Protein AF-A0A5N6KFU2-F1 (afdb_monomer_lite)

Sequence (158 aa):
MFISTTPNASPWHIKAGKGASSTLTLPWDTDGHGTSIKIAKTSNWKTTPSILQFEYAWTTGQYAALYWDLSDLDGSGSGLVGTPFMKDNVKVSPTGTGSGSGTCVKLKCPAGALCKDAYNTPDQEATRSCPLSTGTIWLDLCEPAGGFNSKREIGFEA

Secondary structure (DSSP, 8-state):
-EEESSTTSPPEEPPSSSSGGG--------TT-EEEEEEESSTTTTTS---EEEEEEEE-STT-EEEEEEE-TTSSBTTB-S-TTTTSEEEEEE-STTTTSTT-S-EEE-TTS--TTSB-STT----EEE-GGG-PEEEEEEE-HHHHH---------

pLDDT: mean 85.71, std 13.24, range [30.09, 97.06]

Foldseek 3Di:
DFKDQDLPDGTDDADPDDDDSNDDDDDDDDAPDKTKIWDAPDPVCNPWPLTWIWIWHAHDDPQGWIKIFIAQCQNRGHSAGDHNQQQAKKKKAQAFPQAPPDQNYIQIDDHNDRRPLHHRDPPDPNMGITHPRSPDIDIDGRDPPVRRPDPDDPDDDD

Radius of gyration: 15.38 Å; chains: 1; bounding box: 39×31×47 Å

Organism: Monilinia laxa (NCBI:txid61186)

Structure (mmCIF, N/CA/C/O backbone):
data_AF-A0A5N6KFU2-F1
#
_entry.id   AF-A0A5N6KFU2-F1
#
loop_
_atom_site.group_PDB
_atom_site.id
_atom_site.type_symbol
_atom_site.label_atom_id
_atom_site.label_alt_id
_atom_site.label_comp_id
_atom_site.label_asym_id
_atom_site.label_entity_id
_atom_site.label_seq_id
_atom_site.pdbx_PDB_ins_code
_atom_site.Cartn_x
_atom_site.Cartn_y
_atom_site.Cartn_z
_atom_site.occupancy
_atom_site.B_iso_or_equiv
_atom_site.auth_seq_id
_atom_site.auth_comp_id
_atom_site.auth_asym_id
_atom_site.auth_atom_id
_atom_site.pdbx_PDB_model_num
ATOM 1 N N . MET A 1 1 ? -11.481 8.890 8.082 1.00 79.38 1 MET A N 1
ATOM 2 C CA . MET A 1 1 ? -10.196 8.153 8.097 1.00 79.38 1 MET A CA 1
ATOM 3 C C . MET A 1 1 ? -9.055 9.137 7.953 1.00 79.38 1 MET A C 1
ATOM 5 O O . MET A 1 1 ? -9.214 10.092 7.206 1.00 79.38 1 MET A O 1
ATOM 9 N N . PHE A 1 2 ? -7.954 8.919 8.664 1.00 76.75 2 PHE A N 1
ATOM 10 C CA . PHE A 1 2 ? -6.794 9.805 8.706 1.00 76.75 2 PHE A CA 1
ATOM 11 C C . PHE A 1 2 ? -5.611 9.138 8.010 1.00 76.75 2 PHE A C 1
ATOM 13 O O . PHE A 1 2 ? -5.317 7.981 8.305 1.00 76.75 2 PHE A O 1
ATOM 20 N N . ILE A 1 3 ? -4.966 9.853 7.091 1.00 73.56 3 ILE A N 1
ATOM 21 C CA . ILE A 1 3 ? -3.8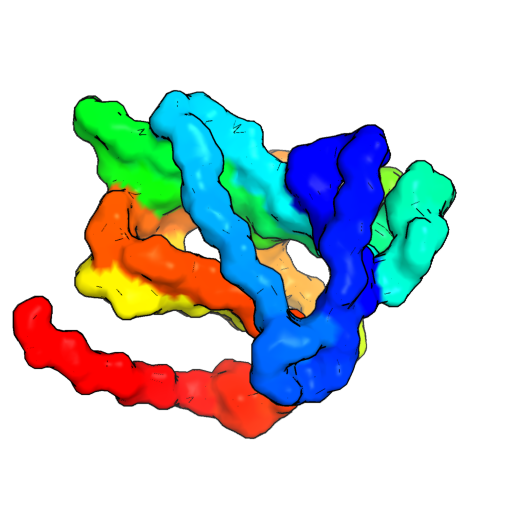14 9.362 6.325 1.00 73.56 3 ILE A CA 1
ATOM 22 C C . ILE A 1 3 ? -2.651 10.337 6.480 1.00 73.56 3 ILE A C 1
ATOM 24 O O . ILE A 1 3 ? -2.873 11.544 6.432 1.00 73.56 3 ILE A O 1
ATOM 28 N N . SER A 1 4 ? -1.427 9.842 6.652 1.00 75.50 4 SER A N 1
ATOM 29 C CA . SER A 1 4 ? -0.220 10.674 6.643 1.00 75.50 4 SER A CA 1
ATOM 30 C C . SER A 1 4 ? 0.983 9.927 6.074 1.00 75.50 4 SER A C 1
ATOM 32 O O . SER A 1 4 ? 1.110 8.723 6.272 1.00 75.50 4 SER A O 1
ATOM 34 N N . THR A 1 5 ? 1.893 10.652 5.428 1.00 74.56 5 THR A N 1
ATOM 35 C CA . THR A 1 5 ? 3.219 10.154 5.025 1.00 74.56 5 THR A CA 1
ATOM 36 C C . THR A 1 5 ? 4.325 10.564 5.999 1.00 74.56 5 THR A C 1
ATOM 38 O O . THR A 1 5 ? 5.447 10.082 5.899 1.00 74.56 5 THR A O 1
ATOM 41 N N . THR A 1 6 ? 4.036 11.450 6.965 1.00 70.62 6 THR A N 1
ATOM 42 C CA . THR A 1 6 ? 5.012 11.893 7.975 1.00 70.62 6 THR A CA 1
ATOM 43 C C . THR A 1 6 ? 4.386 12.022 9.374 1.00 70.62 6 THR A C 1
ATOM 45 O O . THR A 1 6 ? 3.212 12.379 9.504 1.00 70.62 6 THR A O 1
ATOM 48 N N . PRO A 1 7 ? 5.141 11.795 10.464 1.00 60.22 7 PRO A N 1
ATOM 49 C CA . PRO A 1 7 ? 4.603 11.879 11.832 1.00 60.22 7 PRO A CA 1
ATOM 50 C C . PRO A 1 7 ? 4.056 13.266 12.225 1.00 60.22 7 PRO A C 1
ATOM 52 O O . PRO A 1 7 ? 3.173 13.385 13.082 1.00 60.22 7 PRO A O 1
ATOM 55 N N . ASN A 1 8 ? 4.559 14.328 11.589 1.00 63.00 8 ASN A N 1
ATOM 56 C CA . ASN A 1 8 ? 4.285 15.712 11.978 1.00 63.00 8 ASN A CA 1
ATOM 57 C C . ASN A 1 8 ? 3.361 16.473 11.019 1.00 63.00 8 ASN A C 1
ATOM 59 O O . ASN A 1 8 ? 2.912 17.559 11.381 1.00 63.00 8 ASN A O 1
ATOM 63 N N . ALA A 1 9 ? 3.010 15.910 9.860 1.00 70.62 9 ALA A N 1
ATOM 64 C CA . ALA A 1 9 ? 2.021 16.521 8.977 1.00 70.62 9 ALA A CA 1
ATOM 65 C C . ALA A 1 9 ? 0.600 16.448 9.558 1.00 70.62 9 ALA A C 1
ATOM 67 O O . ALA A 1 9 ? 0.239 15.528 10.302 1.00 70.62 9 ALA A O 1
ATOM 68 N N . SER A 1 10 ? -0.221 17.429 9.180 1.00 79.44 10 SER A N 1
ATOM 69 C CA . SER A 1 10 ? -1.671 17.328 9.320 1.00 79.44 10 SER A CA 1
ATOM 70 C C . SER A 1 10 ? -2.164 16.195 8.418 1.00 79.44 10 SER A C 1
ATOM 72 O O . SER A 1 10 ? -1.894 16.236 7.217 1.00 79.44 10 SER A O 1
ATOM 74 N N . PRO A 1 11 ? -2.867 15.188 8.958 1.00 85.25 11 PRO A N 1
ATOM 75 C CA . PRO A 1 11 ? -3.318 14.067 8.153 1.00 85.25 11 PRO A CA 1
ATOM 76 C C . PRO A 1 11 ? -4.406 14.500 7.167 1.00 85.25 11 PRO A C 1
ATOM 78 O O . PRO A 1 11 ? -5.258 15.336 7.486 1.00 85.25 11 PRO A O 1
ATOM 81 N N . TRP A 1 12 ? -4.450 13.859 6.003 1.00 87.50 12 TRP A N 1
ATOM 82 C CA . TRP A 1 12 ? -5.617 13.932 5.130 1.00 87.50 12 TRP A CA 1
ATOM 83 C C . TRP A 1 12 ? -6.805 13.252 5.806 1.00 87.50 12 TRP A C 1
ATOM 85 O O . TRP A 1 12 ? -6.673 12.155 6.353 1.00 87.50 12 TRP A O 1
ATOM 95 N N . HIS A 1 13 ? -7.977 13.886 5.739 1.00 88.44 13 HIS A N 1
ATOM 96 C CA . HIS A 1 13 ? -9.223 13.299 6.213 1.00 88.44 13 HIS A CA 1
ATOM 97 C C . HIS A 1 13 ? -10.077 12.843 5.028 1.00 88.44 13 HIS A C 1
ATOM 99 O O . HIS A 1 13 ? -10.630 13.661 4.297 1.00 88.44 13 HIS A O 1
ATOM 105 N N . ILE A 1 14 ? -10.224 11.528 4.880 1.00 87.19 14 ILE A N 1
ATOM 106 C CA . ILE A 1 14 ? -11.088 10.913 3.870 1.00 87.19 14 ILE A CA 1
ATOM 107 C C . ILE A 1 14 ? -12.428 10.530 4.504 1.00 87.19 14 ILE A C 1
ATOM 109 O O . ILE A 1 14 ? -12.459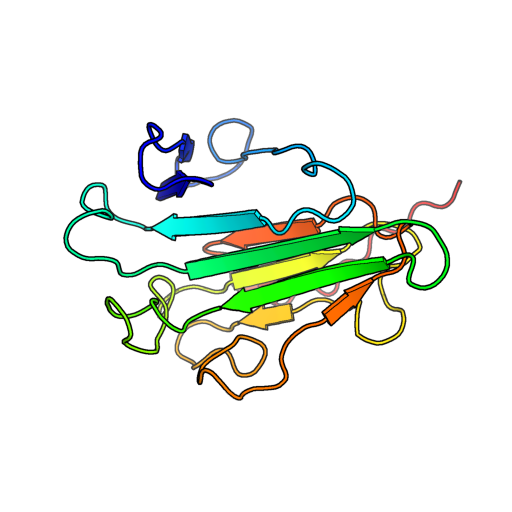 9.889 5.566 1.00 87.19 14 ILE A O 1
ATOM 113 N N . LYS A 1 15 ? -13.533 10.921 3.856 1.00 86.25 15 LYS A N 1
ATOM 114 C CA . LYS A 1 15 ? -14.895 10.559 4.271 1.00 86.25 15 LYS A CA 1
ATOM 115 C C . LYS A 1 15 ? -15.244 9.152 3.789 1.00 86.25 15 LYS A C 1
ATOM 117 O O . LYS A 1 15 ? -14.792 8.721 2.735 1.00 86.25 15 LYS A O 1
ATOM 122 N N . ALA A 1 16 ? -16.088 8.451 4.541 1.00 85.62 16 ALA A N 1
ATOM 123 C CA . ALA A 1 16 ? -16.672 7.200 4.069 1.00 85.62 16 ALA A CA 1
ATOM 124 C C . ALA A 1 16 ? -17.589 7.451 2.857 1.00 85.62 16 ALA A C 1
ATOM 126 O O . ALA A 1 16 ? -18.217 8.507 2.765 1.00 85.62 16 ALA A O 1
ATOM 127 N N . GLY A 1 17 ? -17.699 6.469 1.961 1.00 81.50 17 GLY A N 1
ATOM 128 C CA . GLY A 1 17 ? -18.602 6.517 0.810 1.00 81.50 17 GLY A CA 1
ATOM 129 C C . GLY A 1 17 ? -17.880 6.353 -0.523 1.00 81.50 17 GLY A C 1
ATOM 130 O O . GLY A 1 17 ? -16.870 5.662 -0.604 1.00 81.50 17 GLY A O 1
ATOM 131 N N . LYS A 1 18 ? -18.447 6.953 -1.574 1.00 75.69 18 LYS A N 1
ATOM 132 C CA . LYS A 1 18 ? -17.907 6.943 -2.940 1.00 75.69 18 LYS A CA 1
ATOM 133 C C . LYS A 1 18 ? -17.763 8.375 -3.461 1.00 75.69 18 LYS A C 1
ATOM 135 O O . LYS A 1 18 ? -18.535 9.251 -3.073 1.00 75.69 18 LYS A O 1
ATOM 140 N N . GLY A 1 19 ? -16.833 8.581 -4.394 1.00 76.44 19 GLY A N 1
ATOM 141 C CA . GLY A 1 19 ? -16.596 9.863 -5.064 1.00 76.44 19 GLY A CA 1
ATOM 142 C C . GLY A 1 19 ? -15.409 10.652 -4.505 1.00 76.44 19 GLY A C 1
ATOM 143 O O . GLY A 1 19 ? -14.639 10.164 -3.686 1.00 76.44 19 GLY A O 1
ATOM 144 N N . ALA A 1 20 ? -15.257 11.900 -4.952 1.00 77.81 20 ALA A N 1
ATOM 145 C CA . ALA A 1 20 ? -14.048 12.693 -4.709 1.00 77.81 20 ALA A CA 1
ATOM 146 C C . ALA A 1 20 ? -13.719 12.911 -3.218 1.00 77.81 20 ALA A C 1
ATOM 148 O O . ALA A 1 20 ? -12.555 12.935 -2.845 1.00 77.81 20 ALA A O 1
ATOM 149 N N . SER A 1 21 ? -14.720 13.018 -2.334 1.00 80.12 21 SER A N 1
ATOM 150 C CA . SER A 1 21 ? -14.480 13.187 -0.890 1.00 80.12 21 SER A CA 1
ATOM 151 C C . SER A 1 21 ? -14.051 11.907 -0.162 1.00 80.12 21 SER A C 1
ATOM 153 O O . SER A 1 21 ? -13.691 11.967 1.016 1.00 80.12 21 SER A O 1
ATOM 155 N N . SER A 1 22 ? -14.152 10.756 -0.830 1.00 85.00 22 SER A N 1
ATOM 156 C CA . SER A 1 22 ? -13.739 9.443 -0.326 1.00 85.00 22 SER A CA 1
ATOM 157 C C . SER A 1 22 ? -12.501 8.899 -1.048 1.00 85.00 22 SER A C 1
ATOM 159 O O . SER A 1 22 ? -12.144 7.742 -0.859 1.00 85.00 22 SER A O 1
ATOM 161 N N . THR A 1 23 ? -11.854 9.715 -1.884 1.00 87.81 23 THR A N 1
ATOM 162 C CA . THR A 1 23 ? -10.679 9.330 -2.665 1.00 87.81 23 THR A CA 1
ATOM 163 C C . THR A 1 23 ? -9.552 10.314 -2.397 1.00 87.81 23 THR A C 1
ATOM 165 O O . THR A 1 23 ? -9.739 11.525 -2.476 1.00 87.81 23 THR A O 1
ATOM 168 N N . LEU A 1 24 ? -8.372 9.785 -2.091 1.00 88.50 24 LEU A N 1
ATOM 169 C CA . LEU A 1 24 ? -7.132 10.545 -2.014 1.00 88.50 24 LEU A CA 1
ATOM 170 C C . LEU A 1 24 ? -6.193 10.015 -3.088 1.00 88.50 24 LEU A C 1
ATOM 172 O O . LEU A 1 24 ? -5.978 8.810 -3.184 1.00 88.50 24 LEU A O 1
ATOM 176 N N . THR A 1 25 ? -5.637 10.919 -3.884 1.00 89.81 25 THR A N 1
ATOM 177 C CA . THR A 1 25 ? -4.604 10.599 -4.866 1.00 89.81 25 THR A CA 1
ATOM 178 C C . THR A 1 25 ? -3.321 11.267 -4.419 1.00 89.81 25 THR A C 1
ATOM 180 O O . THR A 1 25 ? -3.290 12.482 -4.228 1.00 89.81 25 THR A O 1
ATOM 183 N N . LEU A 1 26 ? -2.282 10.463 -4.231 1.00 87.88 26 LEU A N 1
ATOM 184 C CA . LEU A 1 26 ? -0.947 10.927 -3.888 1.00 87.88 26 LEU A CA 1
ATOM 185 C C . LEU A 1 26 ? -0.026 10.613 -5.070 1.00 87.88 26 LEU A C 1
ATOM 187 O O . LEU A 1 26 ? -0.120 9.510 -5.616 1.00 87.88 26 LEU A O 1
ATOM 191 N N . PRO A 1 27 ? 0.821 11.559 -5.506 1.00 88.69 27 PRO A N 1
ATOM 192 C CA . PRO A 1 27 ? 1.865 11.239 -6.465 1.00 88.69 27 PRO A CA 1
ATOM 193 C C . PRO A 1 27 ? 2.872 10.276 -5.828 1.00 88.69 27 PRO A C 1
ATOM 195 O O . PRO A 1 27 ? 3.050 10.275 -4.608 1.00 88.69 27 PRO A O 1
ATOM 198 N N . TRP A 1 28 ? 3.551 9.488 -6.662 1.00 87.94 28 TRP A N 1
ATOM 199 C CA . TRP A 1 28 ? 4.746 8.776 -6.222 1.00 87.94 28 TRP A CA 1
ATOM 200 C C . TRP A 1 28 ? 5.796 9.779 -5.735 1.00 87.94 28 TRP A C 1
ATOM 202 O O . TRP A 1 28 ? 5.875 10.901 -6.240 1.00 87.94 28 TRP A O 1
ATOM 212 N N . ASP A 1 29 ? 6.578 9.365 -4.741 1.00 89.50 29 ASP A N 1
ATOM 213 C CA . ASP A 1 29 ? 7.667 10.179 -4.195 1.00 89.50 29 ASP A CA 1
ATOM 214 C C . ASP A 1 29 ? 8.878 10.169 -5.151 1.00 89.50 29 ASP A C 1
ATOM 216 O O . ASP A 1 29 ? 8.753 9.792 -6.317 1.00 89.50 29 ASP A O 1
ATOM 220 N N . THR A 1 30 ? 10.054 10.584 -4.701 1.00 91.31 30 THR A N 1
ATOM 221 C CA . THR A 1 30 ? 11.278 10.605 -5.514 1.00 91.31 30 THR A CA 1
ATOM 222 C C . THR A 1 30 ? 11.932 9.223 -5.695 1.00 91.31 30 THR A C 1
ATOM 224 O O . THR A 1 30 ? 11.746 8.317 -4.884 1.00 91.31 30 THR A O 1
ATOM 227 N N . ASP A 1 31 ? 12.704 9.059 -6.782 1.00 93.50 31 ASP A N 1
ATOM 228 C CA . ASP A 1 31 ? 13.453 7.826 -7.103 1.00 93.50 31 ASP A CA 1
ATOM 229 C C . ASP A 1 31 ? 14.379 7.430 -5.939 1.00 93.50 31 ASP A C 1
ATOM 231 O O . ASP A 1 31 ? 15.125 8.260 -5.412 1.00 93.50 31 ASP A O 1
ATOM 235 N N . GLY A 1 32 ? 14.321 6.161 -5.540 1.00 92.50 32 GLY A N 1
ATOM 236 C CA . GLY A 1 32 ? 15.158 5.558 -4.508 1.00 92.50 32 GLY A CA 1
ATOM 237 C C . GLY A 1 32 ? 14.739 5.902 -3.079 1.00 92.50 32 GLY A C 1
ATOM 238 O O . GLY A 1 32 ? 15.352 5.403 -2.135 1.00 92.50 32 GLY A O 1
ATOM 239 N N . HIS A 1 33 ? 13.705 6.727 -2.894 1.00 93.25 33 HIS A N 1
ATOM 240 C CA . HIS A 1 33 ? 13.208 7.099 -1.577 1.00 93.25 33 HIS A CA 1
ATOM 241 C C . HIS A 1 33 ? 12.087 6.160 -1.116 1.00 93.25 33 HIS A C 1
ATOM 243 O O . HIS A 1 33 ? 11.136 5.883 -1.849 1.00 93.25 33 HIS A O 1
ATOM 249 N N . GLY A 1 34 ? 12.211 5.660 0.115 1.00 93.31 34 GLY A N 1
ATOM 250 C CA . GLY A 1 34 ? 11.176 4.863 0.764 1.00 93.31 34 GLY A CA 1
ATOM 251 C C . GLY A 1 34 ? 10.103 5.752 1.386 1.00 93.31 34 GLY A C 1
ATOM 252 O O . GLY A 1 34 ? 10.403 6.652 2.169 1.00 93.31 34 GLY A O 1
ATOM 253 N N . THR A 1 35 ? 8.844 5.467 1.084 1.00 93.06 35 THR A N 1
ATOM 254 C CA . THR A 1 35 ? 7.681 6.177 1.609 1.00 93.06 35 THR A CA 1
ATOM 255 C C . THR A 1 35 ? 6.757 5.203 2.332 1.00 93.06 35 THR A C 1
ATOM 257 O O . THR A 1 35 ? 6.462 4.123 1.833 1.00 93.06 35 THR A O 1
ATOM 260 N N . SER A 1 36 ? 6.236 5.615 3.489 1.00 92.06 36 SER A N 1
ATOM 261 C CA . SER A 1 36 ? 5.240 4.857 4.255 1.00 92.06 36 SER A CA 1
ATOM 262 C C . SER A 1 36 ? 3.972 5.695 4.411 1.00 92.06 36 SER A C 1
ATOM 264 O O . SER A 1 36 ? 3.991 6.775 5.008 1.00 92.06 36 SER A O 1
ATOM 266 N N . ILE A 1 37 ? 2.864 5.222 3.841 1.00 92.50 37 ILE A N 1
ATOM 267 C CA . ILE A 1 37 ? 1.533 5.811 3.997 1.00 92.50 37 ILE A CA 1
ATOM 268 C C . ILE A 1 37 ? 0.870 5.157 5.207 1.00 92.50 37 ILE A C 1
ATOM 270 O O . ILE A 1 37 ? 0.470 3.996 5.163 1.00 92.50 37 ILE A O 1
ATOM 274 N N . LYS A 1 38 ? 0.706 5.927 6.281 1.00 91.12 38 LYS A N 1
ATOM 275 C CA . LYS A 1 38 ? 0.091 5.490 7.538 1.00 91.12 38 LYS A CA 1
ATOM 276 C C . LYS A 1 38 ? -1.394 5.826 7.549 1.00 91.12 38 LYS A C 1
ATOM 278 O O . LYS A 1 38 ? -1.768 6.973 7.303 1.00 91.12 38 LYS A O 1
ATOM 283 N N . ILE A 1 39 ? -2.236 4.843 7.858 1.00 91.50 39 ILE A N 1
ATOM 284 C CA . ILE A 1 39 ? -3.693 4.929 7.736 1.00 91.50 39 ILE A CA 1
ATOM 285 C C . ILE A 1 39 ? -4.357 4.510 9.045 1.00 91.50 39 ILE A C 1
ATOM 287 O O . ILE A 1 39 ? -4.170 3.394 9.526 1.00 91.50 39 ILE A O 1
ATOM 291 N N . ALA A 1 40 ? -5.198 5.388 9.591 1.00 90.25 40 ALA A N 1
ATOM 292 C CA . ALA A 1 40 ? -5.916 5.159 10.840 1.00 90.25 40 ALA A CA 1
ATOM 293 C C . ALA A 1 40 ? -7.403 5.526 10.734 1.00 90.25 40 ALA A C 1
ATOM 295 O O . ALA A 1 40 ? -7.817 6.436 10.005 1.00 90.25 40 ALA A O 1
ATOM 296 N N . LYS A 1 41 ? -8.244 4.844 11.519 1.00 87.88 41 LYS A N 1
ATOM 297 C CA . LYS A 1 41 ? -9.678 5.167 11.621 1.00 87.88 41 LYS A CA 1
ATOM 298 C C . LYS A 1 41 ? -9.979 6.298 12.599 1.00 87.88 41 LYS A C 1
ATOM 300 O O . LYS A 1 41 ? -11.025 6.933 12.471 1.00 87.88 41 LYS A O 1
ATOM 305 N N . THR A 1 42 ? -9.080 6.567 13.540 1.00 82.88 42 THR A N 1
ATOM 306 C CA . THR A 1 42 ? -9.283 7.528 14.627 1.00 82.88 42 THR A CA 1
ATOM 307 C C . THR A 1 42 ? -8.367 8.742 14.489 1.00 82.88 42 THR A C 1
ATOM 309 O O . THR A 1 42 ? -7.286 8.675 13.908 1.00 82.88 42 THR A O 1
ATOM 312 N N . SER A 1 43 ? -8.814 9.883 15.018 1.00 75.69 43 SER A N 1
ATOM 313 C CA . SER A 1 43 ? -8.075 11.153 14.963 1.00 75.69 43 SER A CA 1
ATOM 314 C C . SER A 1 43 ? -6.884 11.201 15.921 1.00 75.69 43 SER A C 1
ATOM 316 O O . SER A 1 43 ? -5.965 11.987 15.711 1.00 75.69 43 SER A O 1
ATOM 318 N N . ASN A 1 44 ? -6.866 10.350 16.948 1.00 74.69 44 ASN A N 1
ATOM 319 C CA . ASN A 1 44 ? -5.797 10.234 17.941 1.00 74.69 44 ASN A CA 1
ATOM 320 C C . ASN A 1 44 ? -4.673 9.265 17.514 1.00 74.69 44 ASN A C 1
ATOM 322 O O . ASN A 1 44 ? -3.973 8.709 18.356 1.00 74.69 44 ASN A O 1
ATOM 326 N N . TRP A 1 45 ? -4.481 9.072 16.207 1.00 72.94 45 TRP A N 1
ATOM 327 C CA . TRP A 1 45 ? -3.501 8.145 15.625 1.00 72.94 45 TRP A CA 1
ATOM 328 C C . TRP A 1 45 ? -2.057 8.350 16.118 1.00 72.94 45 TRP A C 1
ATOM 330 O O . TRP A 1 45 ? -1.265 7.416 16.072 1.00 72.94 45 TRP A O 1
ATOM 340 N N . LYS A 1 46 ? -1.717 9.545 16.623 1.00 67.88 46 LYS A N 1
ATOM 341 C CA . LYS A 1 46 ? -0.404 9.850 17.218 1.00 67.88 46 LYS A CA 1
ATOM 342 C C . LYS A 1 46 ? -0.192 9.254 18.614 1.00 67.88 46 LYS A C 1
ATOM 344 O O . LYS A 1 46 ? 0.951 9.124 19.031 1.00 67.88 46 LYS A O 1
ATOM 349 N N . THR A 1 47 ? -1.260 8.952 19.356 1.00 71.19 47 THR A N 1
ATOM 350 C CA . THR A 1 47 ? -1.182 8.528 20.767 1.00 71.19 47 THR A CA 1
ATOM 351 C C . THR A 1 47 ? -1.672 7.102 21.009 1.00 71.19 47 THR A C 1
ATOM 353 O O . THR A 1 47 ? -1.268 6.487 21.990 1.00 71.19 47 T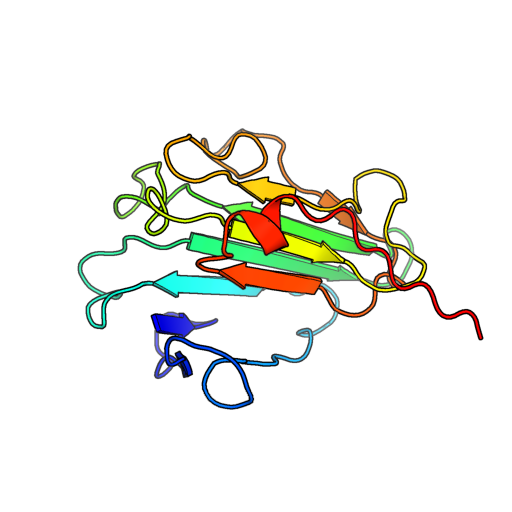HR A O 1
ATOM 356 N N . THR A 1 48 ? -2.494 6.546 20.117 1.00 66.25 48 THR A N 1
ATOM 357 C CA . THR A 1 48 ? -2.910 5.132 20.134 1.00 66.25 48 THR A CA 1
ATOM 358 C C . THR A 1 48 ? -2.853 4.573 18.710 1.00 66.25 48 THR A C 1
ATOM 360 O O . THR A 1 48 ? -3.883 4.556 18.027 1.00 66.25 48 THR A O 1
ATOM 363 N N . PRO A 1 49 ? -1.665 4.204 18.201 1.00 71.56 49 PRO A N 1
ATOM 364 C CA . PRO A 1 49 ? -1.498 3.923 16.784 1.00 71.56 49 PRO A CA 1
ATOM 365 C C . PRO A 1 49 ? -1.990 2.511 16.466 1.00 71.56 49 PRO A C 1
ATOM 367 O O . PRO A 1 49 ? -1.234 1.558 16.548 1.00 71.56 49 PRO A O 1
ATOM 370 N N . SER A 1 50 ? -3.266 2.377 16.109 1.00 88.81 50 SER A N 1
ATOM 371 C CA . SER A 1 50 ? -3.728 1.263 15.276 1.00 88.81 50 SER A CA 1
ATOM 372 C C . SER A 1 50 ? -3.639 1.725 13.826 1.00 88.81 50 SER A C 1
ATOM 374 O O . SER A 1 50 ? -4.500 2.478 13.354 1.00 88.81 50 SER A O 1
ATOM 376 N N . ILE A 1 51 ? -2.551 1.352 13.159 1.00 91.19 51 ILE A N 1
ATOM 377 C CA . ILE A 1 51 ? -2.151 1.882 11.858 1.00 91.19 51 ILE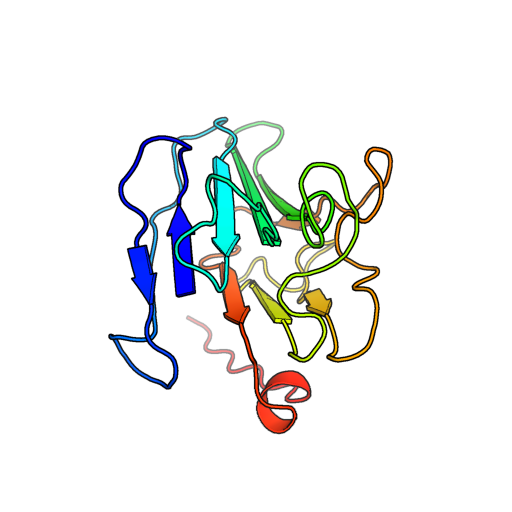 A CA 1
ATOM 378 C C . ILE A 1 51 ? -1.984 0.736 10.865 1.00 91.19 51 ILE A C 1
ATOM 380 O O . ILE A 1 51 ? -1.212 -0.187 11.091 1.00 91.19 51 ILE A O 1
ATOM 384 N N . LEU A 1 52 ? -2.677 0.845 9.735 1.00 93.50 52 LEU A N 1
ATOM 385 C CA . LEU A 1 52 ? -2.334 0.108 8.524 1.00 93.50 52 LEU A CA 1
ATOM 386 C C . LEU A 1 52 ? -1.289 0.919 7.759 1.00 93.50 52 LEU A C 1
ATOM 388 O O . LEU A 1 52 ? -1.449 2.136 7.618 1.00 93.50 52 LEU A O 1
ATOM 392 N N . GLN A 1 53 ? -0.253 0.264 7.254 1.00 94.19 53 GLN A N 1
ATOM 393 C CA . GLN A 1 53 ? 0.800 0.914 6.481 1.00 94.19 53 GLN A CA 1
ATOM 394 C C . GLN A 1 53 ? 0.801 0.376 5.057 1.00 94.19 53 GLN A C 1
ATOM 396 O O . GLN A 1 53 ? 0.713 -0.829 4.849 1.00 94.19 53 GLN A O 1
ATOM 401 N N . PHE A 1 54 ? 0.864 1.276 4.081 1.00 96.19 54 PHE A N 1
ATOM 402 C CA . PHE A 1 54 ? 1.246 0.938 2.716 1.00 96.19 54 PHE A CA 1
ATOM 403 C C . PHE A 1 54 ? 2.613 1.553 2.465 1.00 96.19 54 PHE A C 1
ATOM 405 O O . PHE A 1 54 ? 2.751 2.780 2.477 1.00 96.19 54 PHE A O 1
ATOM 412 N N . GLU A 1 55 ? 3.611 0.706 2.284 1.00 95.50 55 GLU A N 1
ATOM 413 C CA . GLU A 1 55 ? 5.008 1.111 2.197 1.00 95.50 55 GLU A CA 1
ATOM 414 C C . GLU A 1 55 ? 5.497 0.845 0.784 1.00 95.50 55 GLU A C 1
ATOM 416 O O . GLU A 1 55 ? 5.125 -0.153 0.167 1.00 95.50 55 GLU A O 1
ATOM 421 N N . TYR A 1 56 ? 6.263 1.774 0.223 1.00 96.19 56 TYR A N 1
ATOM 422 C CA . TYR A 1 56 ? 6.779 1.629 -1.126 1.00 96.19 56 TYR A CA 1
ATOM 423 C C . TYR A 1 56 ? 8.098 2.363 -1.328 1.00 96.19 56 TYR A C 1
ATOM 425 O O . TYR A 1 56 ? 8.393 3.357 -0.673 1.00 96.19 56 TYR A O 1
ATOM 433 N N . ALA A 1 57 ? 8.861 1.897 -2.304 1.00 96.56 57 ALA A N 1
ATOM 434 C CA . ALA A 1 57 ? 9.974 2.608 -2.908 1.00 96.56 57 ALA A CA 1
ATOM 435 C C . ALA A 1 57 ? 9.990 2.263 -4.395 1.00 96.56 57 ALA A C 1
ATOM 437 O O . ALA A 1 57 ? 9.685 1.134 -4.777 1.00 96.56 57 ALA A O 1
ATOM 438 N N . TRP A 1 58 ? 10.357 3.204 -5.253 1.00 95.38 58 TRP A N 1
ATOM 439 C CA . TRP A 1 58 ? 10.564 2.912 -6.669 1.00 95.38 58 TRP A CA 1
ATOM 440 C C . TRP A 1 58 ? 11.941 3.373 -7.090 1.00 95.38 58 TRP A C 1
ATOM 442 O O . TRP A 1 58 ? 12.479 4.317 -6.519 1.00 95.38 58 TRP A O 1
ATOM 452 N N . THR A 1 59 ? 12.516 2.706 -8.083 1.00 96.31 59 THR A N 1
ATOM 453 C CA . THR A 1 59 ? 13.800 3.132 -8.628 1.00 96.31 59 THR A CA 1
ATOM 454 C C . THR A 1 59 ? 13.943 2.839 -10.108 1.00 96.31 59 THR A C 1
ATOM 456 O O . THR A 1 59 ? 13.200 2.025 -10.658 1.00 96.31 59 THR A O 1
ATOM 459 N N . THR A 1 60 ? 14.887 3.517 -10.759 1.00 95.44 60 THR A N 1
ATOM 460 C CA . THR A 1 60 ? 15.299 3.280 -12.148 1.00 95.44 60 THR A CA 1
ATOM 461 C C . THR A 1 60 ? 16.689 2.628 -12.221 1.00 95.44 60 THR A C 1
ATOM 463 O O . THR A 1 60 ? 17.372 2.435 -11.219 1.00 95.44 60 THR A O 1
ATOM 466 N N . GLY A 1 61 ? 17.126 2.221 -13.418 1.00 93.50 61 GLY A N 1
ATOM 467 C CA . GLY A 1 61 ? 18.435 1.589 -13.622 1.00 93.50 61 GLY A CA 1
ATOM 468 C C . GLY A 1 61 ? 18.419 0.064 -13.468 1.00 93.50 61 GLY A C 1
ATOM 469 O O . GLY A 1 61 ? 17.489 -0.600 -13.918 1.00 93.50 61 GLY A O 1
ATOM 470 N N . GLN A 1 62 ? 19.477 -0.512 -12.885 1.00 92.62 62 GLN A N 1
ATOM 471 C CA . GLN A 1 62 ? 19.691 -1.970 -12.862 1.00 92.62 62 GLN A CA 1
ATOM 472 C C . GLN A 1 62 ? 18.590 -2.738 -12.110 1.00 92.62 62 GLN A C 1
ATOM 474 O O . GLN A 1 62 ? 18.268 -3.862 -12.486 1.00 92.62 62 GLN A O 1
ATOM 479 N N . TYR A 1 63 ? 18.004 -2.125 -11.080 1.00 93.12 63 TYR A N 1
ATOM 480 C CA . TYR A 1 63 ? 16.949 -2.711 -10.246 1.00 93.12 63 TYR A CA 1
ATOM 481 C C . TYR A 1 63 ? 15.612 -1.990 -10.447 1.00 93.12 63 TYR A C 1
ATOM 483 O O . TYR A 1 63 ? 14.858 -1.790 -9.500 1.00 93.12 63 TYR A O 1
ATOM 491 N N . ALA A 1 64 ? 15.345 -1.552 -11.683 1.00 95.88 64 ALA A N 1
ATOM 492 C CA . ALA A 1 64 ? 14.179 -0.740 -11.994 1.00 95.88 64 ALA A CA 1
ATOM 493 C C . ALA A 1 64 ? 12.861 -1.462 -11.674 1.00 95.88 64 ALA A C 1
ATOM 495 O O . ALA A 1 64 ? 12.448 -2.375 -12.393 1.00 95.88 64 ALA A O 1
ATOM 496 N N . ALA A 1 65 ? 12.191 -1.026 -10.613 1.00 96.25 65 ALA A N 1
ATOM 497 C CA . ALA A 1 65 ? 10.908 -1.551 -10.169 1.00 96.25 65 ALA A CA 1
ATOM 498 C C . ALA A 1 65 ? 10.272 -0.620 -9.128 1.00 96.25 65 ALA A C 1
ATOM 500 O O . ALA A 1 65 ? 10.939 0.215 -8.517 1.00 96.25 65 ALA A O 1
ATOM 501 N N . LEU A 1 66 ? 8.972 -0.803 -8.917 1.00 96.06 66 LEU A N 1
ATOM 502 C CA . LEU A 1 66 ? 8.245 -0.373 -7.731 1.00 96.06 66 LEU A CA 1
ATOM 503 C C . LEU A 1 66 ? 8.213 -1.545 -6.748 1.00 96.06 66 LEU A C 1
ATOM 505 O O . LEU A 1 66 ? 7.617 -2.583 -7.038 1.00 96.06 66 LEU A O 1
ATOM 509 N N . TYR A 1 67 ? 8.823 -1.370 -5.588 1.00 96.81 67 TYR A N 1
ATOM 510 C CA . TYR A 1 67 ? 8.735 -2.282 -4.459 1.00 96.81 67 TYR A CA 1
ATOM 511 C C . TYR A 1 67 ? 7.693 -1.758 -3.487 1.00 96.81 67 TYR A C 1
ATOM 513 O O . TYR A 1 67 ? 7.669 -0.561 -3.209 1.00 96.81 67 TYR A O 1
ATOM 521 N N . TRP A 1 68 ? 6.813 -2.625 -3.003 1.00 96.88 68 TRP A N 1
ATOM 522 C CA . TRP A 1 68 ? 5.768 -2.215 -2.074 1.00 96.88 68 TRP A CA 1
ATOM 523 C C . TRP A 1 68 ? 5.298 -3.355 -1.187 1.00 96.88 68 TRP A C 1
ATOM 525 O O . TRP A 1 68 ? 5.392 -4.527 -1.552 1.00 96.88 68 TRP A O 1
ATOM 535 N N . ASP A 1 69 ? 4.712 -3.000 -0.058 1.00 97.06 69 ASP A N 1
ATOM 536 C CA . ASP A 1 69 ? 4.030 -3.928 0.824 1.00 97.06 69 ASP A CA 1
ATOM 537 C C . ASP A 1 69 ? 2.862 -3.263 1.553 1.00 97.06 69 ASP A C 1
ATOM 539 O O . ASP A 1 69 ? 2.638 -2.049 1.512 1.00 97.06 69 ASP A O 1
ATOM 543 N N . LEU A 1 70 ? 2.053 -4.126 2.158 1.00 96.81 70 LEU A N 1
ATOM 544 C CA . LEU A 1 70 ? 1.058 -3.742 3.136 1.00 96.81 70 LEU A CA 1
ATOM 545 C C . LEU A 1 70 ? 1.537 -4.275 4.485 1.00 96.81 70 LEU A C 1
ATOM 547 O O . LEU A 1 70 ? 1.940 -5.435 4.570 1.00 96.81 70 LEU A O 1
ATOM 551 N N . SER A 1 71 ? 1.472 -3.458 5.528 1.00 94.94 71 SER A N 1
ATOM 552 C CA . SER A 1 71 ? 2.019 -3.796 6.836 1.00 94.94 71 SER A CA 1
ATOM 553 C C . SER A 1 71 ? 1.010 -3.550 7.953 1.00 94.94 71 SER A C 1
ATOM 555 O O . SER A 1 71 ? 0.431 -2.470 8.103 1.00 94.94 71 SER A O 1
ATOM 557 N N . ASP A 1 72 ? 0.812 -4.615 8.724 1.00 93.62 72 ASP A N 1
ATOM 558 C CA . ASP A 1 72 ? -0.108 -4.758 9.849 1.00 93.62 72 ASP A CA 1
ATOM 559 C C . ASP A 1 72 ? 0.680 -4.825 11.184 1.00 93.62 72 ASP A C 1
ATOM 561 O O . ASP A 1 72 ? 0.125 -5.106 12.248 1.00 93.62 72 ASP A O 1
ATOM 565 N N . LEU A 1 73 ? 1.991 -4.527 11.157 1.00 90.88 73 LEU A N 1
ATOM 566 C CA . LEU A 1 73 ? 2.897 -4.573 12.318 1.00 90.88 73 LEU A CA 1
ATOM 567 C C . LEU A 1 73 ? 2.520 -3.597 13.440 1.00 90.88 73 LEU A C 1
ATOM 569 O O . LEU A 1 73 ? 2.792 -3.872 14.607 1.00 90.88 73 LEU A O 1
ATOM 573 N N . ASP A 1 74 ? 1.874 -2.486 13.082 1.00 88.06 74 ASP A N 1
ATOM 574 C CA . ASP A 1 74 ? 1.347 -1.480 14.011 1.00 88.06 74 ASP A CA 1
ATOM 575 C C . ASP A 1 74 ? -0.194 -1.480 14.045 1.00 88.06 74 ASP A C 1
ATOM 577 O O . ASP A 1 74 ? -0.837 -0.512 14.460 1.00 88.06 74 ASP A O 1
ATOM 581 N N . GLY A 1 75 ? -0.839 -2.532 13.535 1.00 83.50 75 GLY A N 1
ATOM 582 C CA . GLY A 1 75 ? -2.255 -2.463 13.202 1.00 83.50 75 GLY A CA 1
ATOM 583 C C . GLY A 1 75 ? -3.212 -2.596 14.386 1.00 83.50 75 GLY A C 1
ATOM 584 O O . GLY A 1 75 ? -4.325 -2.071 14.316 1.00 83.50 75 GLY A O 1
ATOM 585 N N . SER A 1 76 ? -2.807 -3.229 15.493 1.00 84.12 76 SER A N 1
ATOM 586 C CA . SER A 1 76 ? -3.591 -3.252 16.743 1.00 84.12 76 SER A CA 1
ATOM 587 C C . SER A 1 76 ? -3.049 -2.308 17.827 1.00 84.12 76 SER A C 1
ATOM 589 O O . SER A 1 76 ? -3.713 -2.082 18.838 1.00 84.12 76 SER A O 1
ATOM 591 N N . GLY A 1 77 ? -1.895 -1.686 17.586 1.00 83.06 77 GLY A N 1
ATOM 592 C CA . GLY A 1 77 ? -1.175 -0.806 18.504 1.00 83.06 77 GLY A CA 1
ATOM 593 C C . GLY A 1 77 ? 0.289 -0.677 18.073 1.00 83.06 77 GLY A C 1
ATOM 594 O O . GLY A 1 77 ? 0.733 -1.411 17.198 1.00 83.06 77 GLY A O 1
ATOM 595 N N . SER A 1 78 ? 1.064 0.211 18.704 1.00 83.56 78 SER A N 1
ATOM 596 C CA . SER A 1 78 ? 2.485 0.388 18.355 1.00 83.56 78 SER A CA 1
ATOM 597 C C . SER A 1 78 ? 3.265 -0.905 18.600 1.00 83.56 78 SER A C 1
ATOM 599 O O . SER A 1 78 ? 3.314 -1.376 19.736 1.00 83.56 78 SER A O 1
ATOM 601 N N . GLY A 1 79 ? 3.866 -1.469 17.552 1.00 81.50 79 GLY A N 1
ATOM 602 C CA . GLY A 1 79 ? 4.548 -2.764 17.585 1.00 81.50 79 GLY A CA 1
ATOM 603 C C . GLY A 1 79 ? 3.626 -3.959 17.853 1.00 81.50 79 GLY A C 1
ATOM 604 O O . GLY A 1 79 ? 4.113 -5.045 18.167 1.00 81.50 79 GLY A O 1
ATOM 605 N N . LEU A 1 80 ? 2.305 -3.765 17.783 1.00 85.19 80 LEU A N 1
ATOM 606 C CA . LEU A 1 80 ? 1.313 -4.812 17.976 1.00 85.19 80 LEU A CA 1
ATOM 607 C C . LEU A 1 80 ? 0.658 -5.167 16.644 1.00 85.19 80 LEU A C 1
ATOM 609 O O . LEU A 1 80 ? -0.094 -4.392 16.044 1.00 85.19 80 LEU A O 1
ATOM 613 N N . VAL A 1 81 ? 0.895 -6.412 16.252 1.00 86.44 81 VAL A N 1
ATOM 614 C CA . VAL A 1 81 ? 0.370 -7.020 15.033 1.00 86.44 81 VAL A CA 1
ATOM 615 C C . VAL A 1 81 ? -1.155 -7.037 15.054 1.00 86.44 81 VAL A C 1
ATOM 617 O O . VAL A 1 81 ? -1.789 -7.318 16.075 1.00 86.44 81 VAL A O 1
ATOM 620 N N . GLY A 1 82 ? -1.764 -6.747 13.915 1.00 85.94 82 GLY A N 1
ATOM 621 C CA . GLY A 1 82 ? -3.203 -6.799 13.703 1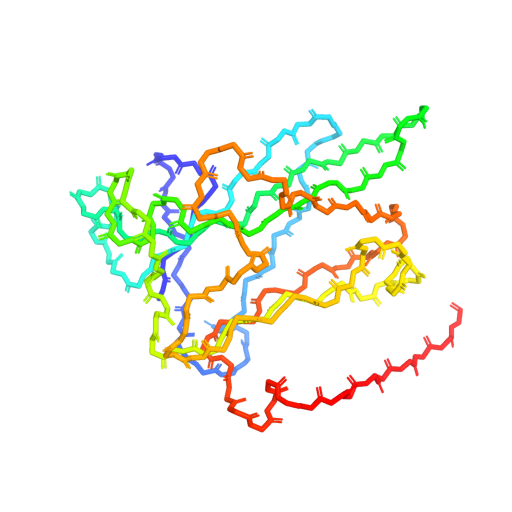.00 85.94 82 GLY A CA 1
ATOM 622 C C . GLY A 1 82 ? -3.582 -5.824 12.609 1.00 85.94 82 GLY A C 1
ATOM 623 O O . GLY A 1 82 ? -2.736 -5.399 11.850 1.00 85.94 82 GLY A O 1
ATOM 624 N N . THR A 1 83 ? -4.840 -5.410 12.529 1.00 88.44 83 THR A N 1
ATOM 625 C CA . THR A 1 83 ? -5.216 -4.392 11.545 1.00 88.44 83 THR A CA 1
ATOM 626 C C . THR A 1 83 ? -6.336 -3.510 12.077 1.00 88.44 83 THR A C 1
ATOM 628 O O . THR A 1 83 ? -7.305 -4.032 12.648 1.00 88.44 83 THR A O 1
ATOM 631 N N . PRO A 1 84 ? -6.294 -2.177 11.865 1.00 90.62 84 PRO A N 1
ATOM 632 C CA . PRO A 1 84 ? -7.413 -1.311 12.235 1.00 90.62 84 PRO A CA 1
ATOM 633 C C . PRO A 1 84 ? -8.664 -1.615 11.392 1.00 90.62 84 PRO A C 1
ATOM 635 O O . PRO A 1 84 ? -9.769 -1.144 11.690 1.00 90.62 84 PRO A O 1
ATOM 638 N N . PHE A 1 85 ? -8.512 -2.427 10.344 1.00 91.69 85 PHE A N 1
ATOM 639 C CA . PHE A 1 85 ? -9.545 -2.855 9.412 1.00 91.69 85 PHE A CA 1
ATOM 640 C C . PHE A 1 85 ? -10.031 -4.288 9.656 1.00 91.69 85 PHE A C 1
ATOM 642 O O . PHE A 1 85 ? -10.617 -4.877 8.765 1.00 91.69 85 PHE A O 1
ATOM 649 N N . MET A 1 86 ? -9.872 -4.852 10.862 1.00 91.50 86 MET A N 1
ATOM 650 C CA . MET A 1 86 ? -10.198 -6.268 11.124 1.00 91.50 86 MET A CA 1
ATOM 651 C C . MET A 1 86 ? -11.645 -6.667 10.770 1.00 91.50 86 MET A C 1
ATOM 653 O O . MET A 1 86 ? -11.937 -7.834 10.530 1.00 91.50 86 MET A O 1
ATOM 657 N N . LYS A 1 87 ? -12.579 -5.711 10.734 1.00 92.62 87 LYS A N 1
ATOM 658 C CA . LYS A 1 87 ? -13.995 -5.935 10.383 1.00 92.62 87 LYS A CA 1
ATOM 659 C C . LYS A 1 87 ? -14.324 -5.616 8.921 1.00 92.62 87 LYS A C 1
ATOM 661 O O . LYS A 1 87 ? -15.490 -5.642 8.543 1.00 92.62 87 LYS A O 1
ATOM 666 N N . ASP A 1 88 ? -13.321 -5.299 8.116 1.00 93.00 88 ASP A N 1
ATOM 667 C CA . ASP A 1 88 ? -13.455 -4.717 6.790 1.00 93.00 88 ASP A CA 1
ATOM 668 C C . ASP A 1 88 ? -12.593 -5.473 5.786 1.00 93.00 88 ASP A C 1
ATOM 670 O O . ASP A 1 88 ? -11.545 -6.009 6.135 1.00 93.00 88 ASP A O 1
ATOM 674 N N . ASN A 1 89 ? -13.011 -5.496 4.521 1.00 94.44 89 ASN A N 1
ATOM 675 C CA . ASN A 1 89 ? -12.117 -5.971 3.477 1.00 94.44 89 ASN A CA 1
ATOM 676 C C . ASN A 1 89 ? -11.177 -4.839 3.055 1.00 94.44 89 ASN A C 1
ATOM 678 O O . ASN A 1 89 ? -11.617 -3.703 2.847 1.00 94.44 89 ASN A O 1
ATOM 682 N N . VAL A 1 90 ? -9.904 -5.175 2.872 1.00 94.38 90 VAL A N 1
ATOM 683 C CA . VAL A 1 90 ? -8.889 -4.296 2.283 1.00 94.38 90 VAL A CA 1
ATOM 684 C C . VAL A 1 90 ? -8.339 -4.963 1.032 1.00 94.38 90 VAL A C 1
ATOM 686 O O . VAL A 1 90 ? -8.108 -6.173 1.007 1.00 94.38 90 VAL A O 1
ATOM 689 N N . LYS A 1 91 ? -8.158 -4.193 -0.038 1.00 94.69 91 LYS A N 1
ATOM 690 C CA . LYS A 1 91 ? -7.673 -4.710 -1.319 1.00 94.69 91 LYS A CA 1
ATOM 691 C C . LYS A 1 91 ? -6.667 -3.739 -1.918 1.00 94.69 91 LYS A C 1
ATOM 693 O O . LYS A 1 91 ? -6.948 -2.552 -2.014 1.00 94.69 91 LYS A O 1
ATOM 698 N N . VAL A 1 92 ? -5.529 -4.260 -2.366 1.00 94.69 92 VAL A N 1
ATOM 699 C CA . VAL A 1 92 ? -4.538 -3.497 -3.132 1.00 94.69 92 VAL A CA 1
ATOM 700 C C . VAL A 1 92 ? -4.570 -3.967 -4.581 1.00 94.69 92 VAL A C 1
ATOM 702 O O . VAL A 1 92 ? -4.512 -5.171 -4.835 1.00 94.69 92 VAL A O 1
ATOM 705 N N . SER A 1 93 ? -4.696 -3.041 -5.532 1.00 93.75 93 SER A N 1
ATOM 706 C CA . SER A 1 93 ? -4.827 -3.345 -6.961 1.00 93.75 93 SER A CA 1
ATOM 707 C C . SER A 1 93 ? -3.873 -2.496 -7.809 1.00 93.75 93 SER A C 1
ATOM 709 O O . SER A 1 93 ? -4.131 -1.305 -7.990 1.00 93.75 93 SER A O 1
ATOM 711 N N . PRO A 1 94 ? -2.809 -3.089 -8.374 1.00 92.88 94 PRO A N 1
ATOM 712 C CA . PRO A 1 94 ? -2.023 -2.461 -9.433 1.00 92.88 94 PRO A CA 1
ATOM 713 C C . PRO A 1 94 ? -2.816 -2.422 -10.756 1.00 92.88 94 PRO A C 1
ATOM 715 O O . PRO A 1 94 ? -3.605 -3.335 -11.022 1.00 92.88 94 PRO A O 1
ATOM 718 N N . THR A 1 95 ? -2.633 -1.387 -11.588 1.00 89.62 95 THR A N 1
ATOM 719 C CA . THR A 1 95 ? -3.548 -1.098 -12.726 1.00 89.62 95 THR A CA 1
ATOM 720 C C . THR A 1 95 ? -2.925 -1.030 -14.115 1.00 89.62 95 THR A C 1
ATOM 722 O O . THR A 1 95 ? -3.643 -1.192 -15.096 1.00 89.62 95 THR A O 1
ATOM 725 N N . GLY A 1 96 ? -1.629 -0.770 -14.220 1.00 88.19 96 GLY A N 1
ATOM 726 C CA . GLY A 1 96 ? -0.926 -0.647 -15.493 1.00 88.19 96 GLY A CA 1
ATOM 727 C C . GLY A 1 96 ? -0.556 -1.997 -16.103 1.00 88.19 96 GLY A C 1
ATOM 728 O O . GLY A 1 96 ? -0.827 -3.053 -15.533 1.00 88.19 96 GLY A O 1
ATOM 729 N N . THR A 1 97 ? 0.110 -1.963 -17.256 1.00 89.50 97 THR A N 1
ATOM 730 C CA . THR A 1 97 ? 0.488 -3.162 -18.027 1.00 89.50 97 THR A CA 1
ATOM 731 C C . THR A 1 97 ? 1.477 -4.075 -17.298 1.00 89.50 97 THR A C 1
ATOM 733 O O . THR A 1 97 ? 1.609 -5.240 -17.658 1.00 89.50 97 THR A O 1
ATOM 736 N N . GLY A 1 98 ? 2.153 -3.577 -16.256 1.00 87.31 98 GLY A N 1
ATOM 737 C CA . GLY A 1 98 ? 2.973 -4.392 -15.351 1.00 87.31 98 GLY A CA 1
ATOM 738 C C . GLY A 1 98 ? 2.173 -5.239 -14.348 1.00 87.31 98 GLY A C 1
ATOM 739 O O . GLY A 1 98 ? 2.737 -6.142 -13.727 1.00 87.31 98 GLY A O 1
ATOM 740 N N . SER A 1 99 ? 0.873 -4.970 -14.182 1.00 90.12 99 SER A N 1
ATOM 741 C CA . SER A 1 99 ? -0.013 -5.712 -13.279 1.00 90.12 99 SER A CA 1
ATOM 742 C C . SER A 1 99 ? -0.219 -7.151 -13.758 1.00 90.12 99 SER A C 1
ATOM 744 O O . SER A 1 99 ? -0.356 -7.416 -14.949 1.00 90.12 99 SER A O 1
ATOM 746 N N . GLY A 1 100 ? -0.251 -8.096 -12.821 1.00 87.62 100 GLY A N 1
ATOM 747 C CA . GLY A 1 100 ? -0.384 -9.530 -13.091 1.00 87.62 100 GLY A CA 1
ATOM 748 C C . GLY A 1 100 ? 0.941 -10.270 -13.299 1.00 87.62 100 GLY A C 1
ATOM 749 O O . GLY A 1 100 ? 0.933 -11.497 -13.366 1.00 87.62 100 GLY A O 1
ATOM 750 N N . SER A 1 101 ? 2.073 -9.563 -13.365 1.00 85.81 101 SER A N 1
ATOM 751 C CA . SER A 1 101 ? 3.398 -10.168 -13.547 1.00 85.81 101 SER A CA 1
ATOM 752 C C . SER A 1 101 ? 4.114 -10.407 -12.214 1.00 85.81 101 SER A C 1
ATOM 754 O O . SER A 1 101 ? 4.178 -9.515 -11.368 1.00 85.81 101 SER A O 1
ATOM 756 N N . GLY A 1 102 ? 4.692 -11.597 -12.023 1.00 88.19 102 GLY A N 1
ATOM 757 C CA . GLY A 1 102 ? 5.469 -11.930 -10.823 1.00 88.19 102 GLY A CA 1
ATOM 758 C C . GLY A 1 102 ? 4.680 -11.718 -9.525 1.00 88.19 102 GLY A C 1
ATOM 759 O O . GLY A 1 102 ? 3.593 -12.266 -9.354 1.00 88.19 102 GLY A O 1
ATOM 760 N N . THR A 1 103 ? 5.222 -10.911 -8.607 1.00 94.38 103 THR A N 1
ATOM 761 C CA . THR A 1 103 ? 4.557 -10.548 -7.340 1.00 94.38 103 THR A CA 1
ATOM 762 C C . THR A 1 103 ? 3.663 -9.305 -7.456 1.00 94.38 103 THR A C 1
ATOM 764 O O . THR A 1 103 ? 2.974 -8.954 -6.490 1.00 94.38 103 THR A O 1
ATOM 767 N N . CYS A 1 104 ? 3.590 -8.689 -8.643 1.00 93.81 104 CYS A N 1
ATOM 768 C CA . CYS A 1 104 ? 2.756 -7.531 -8.962 1.00 93.81 104 CYS A CA 1
ATOM 769 C C . CYS A 1 104 ? 1.289 -7.907 -9.193 1.00 93.81 104 CYS A C 1
ATOM 771 O O . CYS A 1 104 ? 0.703 -7.665 -10.247 1.00 93.81 104 CYS A O 1
ATOM 773 N N . VAL A 1 105 ? 0.678 -8.539 -8.202 1.00 93.06 105 VAL A N 1
ATOM 774 C CA . VAL A 1 105 ? -0.699 -9.029 -8.265 1.00 93.06 105 VAL A CA 1
ATOM 775 C C . VAL A 1 105 ? -1.562 -8.343 -7.215 1.00 93.06 105 VAL A C 1
ATOM 777 O O . VAL A 1 105 ? -1.064 -7.716 -6.280 1.00 93.06 105 VAL A O 1
ATOM 780 N N . LYS A 1 106 ? -2.882 -8.470 -7.369 1.00 92.62 106 LYS A N 1
ATOM 781 C CA . LYS A 1 106 ? -3.843 -7.972 -6.381 1.00 92.62 106 LYS A CA 1
ATOM 782 C C . LYS A 1 106 ? -3.594 -8.646 -5.027 1.00 92.62 106 LYS A C 1
ATOM 784 O O . LYS A 1 106 ? -3.502 -9.870 -4.963 1.00 92.62 106 LYS A O 1
ATOM 789 N N . LEU A 1 107 ? -3.570 -7.853 -3.960 1.00 93.81 107 LEU A N 1
ATOM 790 C CA . LEU A 1 107 ? -3.541 -8.325 -2.574 1.00 93.81 107 LEU A CA 1
ATOM 791 C C . LEU A 1 107 ? -4.937 -8.164 -1.975 1.00 93.81 107 LEU A C 1
ATOM 793 O O . LEU A 1 107 ? -5.594 -7.142 -2.186 1.00 93.81 107 LEU A O 1
ATOM 797 N N . LYS A 1 108 ? -5.409 -9.179 -1.249 1.00 94.06 108 LYS A N 1
ATOM 798 C CA . LYS A 1 108 ? -6.748 -9.193 -0.654 1.00 94.06 108 LYS A CA 1
ATOM 799 C C . LYS A 1 108 ? -6.686 -9.600 0.814 1.00 94.06 108 LYS A C 1
ATOM 801 O O . LYS A 1 108 ? -6.398 -10.748 1.124 1.00 94.06 108 LYS A O 1
ATOM 806 N N . CYS A 1 109 ? -7.058 -8.678 1.693 1.00 94.62 109 CYS A N 1
ATOM 807 C CA . CYS A 1 109 ? -7.250 -8.911 3.119 1.00 94.62 109 CYS A CA 1
ATOM 808 C C . CYS A 1 109 ? -8.753 -9.034 3.415 1.00 94.62 109 CYS A C 1
ATOM 810 O O . CYS A 1 109 ? -9.456 -8.018 3.399 1.00 94.62 109 CYS A O 1
ATOM 812 N N . PRO A 1 110 ? -9.285 -10.249 3.622 1.00 94.06 110 PRO A N 1
ATOM 813 C CA . PRO A 1 110 ? -10.699 -10.425 3.920 1.00 94.06 110 PRO A CA 1
ATOM 814 C C . PRO A 1 110 ? -11.037 -9.992 5.350 1.00 94.06 110 PRO A C 1
ATOM 816 O O . PRO A 1 110 ? -10.274 -10.231 6.286 1.00 94.06 110 PRO A O 1
ATOM 819 N N . ALA A 1 111 ? -12.227 -9.417 5.518 1.00 93.88 111 ALA A N 1
ATOM 820 C CA . ALA A 1 111 ? -12.777 -9.074 6.822 1.00 93.88 111 ALA A CA 1
ATOM 821 C C . ALA A 1 111 ? -12.827 -10.301 7.745 1.00 93.88 111 ALA A C 1
ATOM 823 O O . ALA A 1 111 ? -13.206 -11.398 7.330 1.00 93.88 111 ALA A O 1
ATOM 824 N N . GLY A 1 112 ? -12.505 -10.104 9.021 1.00 92.00 112 GLY A N 1
ATOM 825 C CA . GLY A 1 112 ? -12.560 -11.148 10.039 1.00 92.00 112 GLY A CA 1
ATOM 826 C C . GLY A 1 112 ? -11.378 -12.119 10.020 1.00 92.00 112 GLY A C 1
ATOM 827 O O . GLY A 1 112 ? -11.383 -13.063 10.806 1.00 92.00 112 GLY A O 1
ATOM 828 N N . ALA A 1 113 ? -10.362 -11.894 9.183 1.00 89.75 113 ALA A N 1
ATOM 829 C CA . ALA A 1 113 ? -9.168 -12.728 9.125 1.00 89.75 113 ALA A CA 1
ATOM 830 C C . ALA A 1 113 ? -7.882 -11.896 9.161 1.00 89.75 113 ALA A C 1
ATOM 832 O O . ALA A 1 113 ? -7.841 -10.758 8.701 1.00 89.75 113 ALA A O 1
ATOM 833 N N . LEU A 1 114 ? -6.814 -12.508 9.676 1.00 88.38 114 LEU A N 1
ATOM 834 C CA . LEU A 1 114 ? -5.463 -11.966 9.559 1.00 88.38 114 LEU A CA 1
ATOM 835 C C . LEU A 1 114 ? -5.064 -11.893 8.079 1.00 88.38 114 LEU A C 1
ATOM 837 O O . LEU A 1 114 ? -5.207 -12.885 7.353 1.00 88.38 114 LEU A O 1
ATOM 841 N N . CYS A 1 115 ? -4.537 -10.751 7.633 1.00 92.06 115 CYS A N 1
ATOM 842 C CA . CYS A 1 115 ? -4.103 -10.598 6.253 1.00 92.06 115 CYS A CA 1
ATOM 843 C C . CYS A 1 115 ? -2.733 -11.239 6.032 1.00 92.06 115 CYS A C 1
ATOM 845 O O . CYS A 1 115 ? -1.703 -10.604 6.219 1.00 92.06 115 CYS A O 1
ATOM 847 N N . LYS A 1 116 ? -2.708 -12.505 5.606 1.00 91.56 116 LYS A N 1
ATOM 848 C CA . LYS A 1 116 ? -1.459 -13.272 5.418 1.00 91.56 116 LYS A CA 1
ATOM 849 C C . LYS A 1 116 ? -0.495 -12.667 4.395 1.00 91.56 116 LYS A C 1
ATOM 851 O O . LYS A 1 116 ? 0.698 -12.925 4.463 1.00 91.56 116 LYS A O 1
ATOM 856 N N . ASP A 1 117 ? -1.027 -11.893 3.457 1.00 91.94 117 ASP A N 1
ATOM 857 C CA . ASP A 1 117 ? -0.259 -11.228 2.408 1.00 91.94 117 ASP A CA 1
ATOM 858 C C . ASP A 1 117 ? 0.358 -9.891 2.852 1.00 91.94 117 ASP A C 1
ATOM 860 O O . ASP A 1 117 ? 1.107 -9.295 2.080 1.00 91.94 117 ASP A O 1
ATOM 864 N N . ALA A 1 118 ? 0.014 -9.413 4.051 1.00 93.81 118 ALA A N 1
ATOM 865 C CA . ALA A 1 118 ? 0.625 -8.256 4.691 1.00 93.81 118 ALA A CA 1
ATOM 866 C C . ALA A 1 118 ? 1.736 -8.697 5.656 1.00 93.81 118 ALA A C 1
ATOM 868 O O . ALA A 1 118 ? 1.752 -9.844 6.116 1.00 93.81 118 ALA A O 1
ATOM 869 N N . TYR A 1 119 ? 2.641 -7.783 6.003 1.00 95.06 119 TYR A N 1
ATOM 870 C CA . TYR A 1 119 ? 3.582 -7.980 7.101 1.00 95.06 119 TYR A CA 1
ATOM 871 C C . TYR A 1 119 ? 2.831 -8.117 8.426 1.00 95.06 119 TYR A C 1
ATOM 873 O O . TYR A 1 119 ? 2.198 -7.173 8.896 1.00 95.06 119 TYR A O 1
ATOM 881 N N . ASN A 1 120 ? 2.943 -9.293 9.042 1.00 91.31 120 ASN A N 1
ATOM 882 C CA . ASN A 1 120 ? 2.430 -9.597 10.377 1.00 91.31 120 ASN A CA 1
ATOM 883 C C . ASN A 1 120 ? 3.555 -9.916 11.370 1.00 91.31 120 ASN A C 1
ATOM 885 O O . ASN A 1 120 ? 3.295 -10.073 12.555 1.00 91.31 120 ASN A O 1
ATOM 889 N N . THR A 1 121 ? 4.801 -10.026 10.914 1.00 90.06 121 THR A N 1
ATOM 890 C CA . THR A 1 121 ? 6.000 -10.105 11.760 1.00 90.06 121 THR A CA 1
ATOM 891 C C . THR A 1 121 ? 7.152 -9.371 11.072 1.00 90.06 121 THR A C 1
ATOM 893 O O . THR A 1 121 ? 7.171 -9.367 9.841 1.00 90.06 121 THR A O 1
ATOM 896 N N . PRO A 1 122 ? 8.118 -8.789 11.807 1.00 85.38 122 PRO A N 1
ATOM 897 C CA . PRO A 1 122 ? 9.210 -8.015 11.203 1.00 85.38 122 PRO A CA 1
ATOM 898 C C . PRO A 1 122 ? 10.016 -8.773 10.138 1.00 85.38 122 PRO A C 1
ATOM 900 O O . PRO A 1 122 ? 10.353 -8.198 9.111 1.00 85.38 122 PRO A O 1
ATOM 903 N N . ASP A 1 123 ? 10.255 -10.071 10.345 1.00 87.81 123 ASP A N 1
ATOM 904 C CA . ASP A 1 123 ? 11.077 -10.899 9.448 1.00 87.81 123 ASP A CA 1
ATOM 905 C C . ASP A 1 123 ? 10.270 -11.589 8.331 1.00 87.81 123 ASP A C 1
ATOM 907 O O . ASP A 1 123 ? 10.781 -12.469 7.640 1.00 87.81 123 ASP A O 1
ATOM 911 N N . GLN A 1 124 ? 8.984 -11.259 8.170 1.00 91.81 124 GLN A N 1
ATOM 912 C CA . GLN A 1 124 ? 8.178 -11.848 7.101 1.00 91.81 124 GLN A CA 1
ATOM 913 C C . GLN A 1 124 ? 8.690 -11.365 5.736 1.00 91.81 124 GLN A C 1
ATOM 915 O O . GLN A 1 124 ? 9.006 -10.201 5.565 1.00 91.81 124 GLN A O 1
ATOM 920 N N . GLU A 1 125 ? 8.731 -12.217 4.718 1.00 93.31 125 GLU A N 1
ATOM 921 C CA . GLU A 1 125 ? 9.004 -11.761 3.349 1.00 93.31 125 GLU A CA 1
ATOM 922 C C . GLU A 1 125 ? 7.673 -11.500 2.635 1.00 93.31 125 GLU A C 1
ATOM 924 O O . GLU A 1 125 ? 7.082 -12.404 2.045 1.00 93.31 125 GLU A O 1
ATOM 929 N N . ALA A 1 126 ? 7.158 -10.272 2.745 1.00 94.06 126 ALA A N 1
ATOM 930 C CA . ALA A 1 126 ? 5.891 -9.871 2.119 1.00 94.06 126 ALA A CA 1
ATOM 931 C C . ALA A 1 126 ? 6.024 -8.692 1.138 1.00 94.06 126 ALA A C 1
ATOM 933 O O . ALA A 1 126 ? 5.028 -8.286 0.531 1.00 94.06 126 ALA A O 1
ATOM 934 N N . THR A 1 127 ? 7.241 -8.183 0.917 1.00 95.81 127 THR A N 1
ATOM 935 C CA . THR A 1 127 ? 7.509 -7.186 -0.124 1.00 95.81 127 THR A CA 1
ATOM 936 C C . THR A 1 127 ? 7.234 -7.744 -1.514 1.00 95.81 127 THR A C 1
ATOM 938 O O . THR A 1 127 ? 7.666 -8.832 -1.899 1.00 95.81 127 THR A O 1
ATOM 941 N N . ARG A 1 128 ? 6.513 -6.954 -2.300 1.00 96.06 128 ARG A N 1
ATOM 942 C CA . ARG A 1 128 ? 6.165 -7.218 -3.691 1.00 96.06 128 ARG A CA 1
ATOM 943 C C . ARG A 1 128 ? 6.972 -6.309 -4.594 1.00 96.06 128 ARG A C 1
ATOM 945 O O . ARG A 1 128 ? 7.401 -5.232 -4.198 1.00 96.06 128 ARG A O 1
ATOM 952 N N . SER A 1 129 ? 7.155 -6.748 -5.828 1.00 96.19 129 SER A N 1
ATOM 953 C CA . SER A 1 129 ? 7.843 -6.000 -6.865 1.00 96.19 129 SER A CA 1
ATOM 954 C C . SER A 1 129 ? 6.955 -5.918 -8.095 1.00 96.19 129 SER A C 1
ATOM 956 O O . SER A 1 129 ? 6.315 -6.888 -8.503 1.00 96.19 129 SER A O 1
ATOM 958 N N . CYS A 1 130 ? 6.911 -4.727 -8.663 1.00 95.81 130 CYS A N 1
ATOM 959 C CA . CYS A 1 130 ? 6.118 -4.354 -9.809 1.00 95.81 130 CYS A CA 1
ATOM 960 C C . CYS A 1 130 ? 7.017 -3.685 -10.848 1.00 95.81 130 CYS A C 1
ATOM 962 O O . CYS A 1 130 ? 7.811 -2.817 -10.481 1.00 95.81 130 CYS A O 1
ATOM 964 N N . PRO A 1 131 ? 6.887 -4.011 -12.146 1.00 95.50 131 PRO A N 1
ATOM 965 C CA . PRO A 1 131 ? 7.499 -3.201 -13.192 1.00 95.50 131 PRO A CA 1
ATOM 966 C C . PRO A 1 131 ? 7.068 -1.734 -13.065 1.00 95.50 131 PRO A C 1
ATOM 968 O O . PRO A 1 131 ? 5.951 -1.445 -12.637 1.00 95.50 131 PRO A O 1
ATOM 971 N N . LEU A 1 132 ? 7.902 -0.785 -13.496 1.00 93.25 132 LEU A N 1
ATOM 972 C CA . LEU A 1 132 ? 7.527 0.640 -13.463 1.00 93.25 132 LEU A CA 1
ATOM 973 C C . LEU A 1 132 ? 6.302 0.966 -14.344 1.00 93.25 132 LEU A C 1
ATOM 975 O O . LEU A 1 132 ? 5.655 1.992 -14.155 1.00 93.25 132 LEU A O 1
ATOM 979 N N . SER A 1 133 ? 5.920 0.065 -15.257 1.00 91.75 133 SER A N 1
ATOM 980 C CA . SER A 1 133 ? 4.675 0.133 -16.035 1.00 91.75 133 SER A CA 1
ATOM 981 C C . SER A 1 133 ? 3.412 -0.263 -15.251 1.00 91.75 133 SER A C 1
ATOM 983 O O . SER A 1 133 ? 2.333 -0.374 -15.830 1.00 91.75 133 SER A O 1
ATOM 985 N N . THR A 1 134 ? 3.504 -0.475 -13.936 1.00 88.25 134 THR A N 1
ATOM 986 C CA . THR A 1 134 ? 2.377 -0.834 -13.057 1.00 88.25 134 THR A CA 1
ATOM 987 C C . THR A 1 134 ? 1.345 0.280 -12.852 1.00 88.25 134 THR A C 1
ATOM 989 O O . THR A 1 134 ? 0.236 0.011 -12.384 1.00 88.25 134 THR A O 1
ATOM 992 N N . GLY A 1 135 ? 1.647 1.518 -13.245 1.00 88.00 135 GLY A N 1
ATOM 993 C CA . GLY A 1 135 ? 0.693 2.625 -13.178 1.00 88.00 135 GLY A CA 1
ATOM 994 C C . GLY A 1 135 ? 0.273 2.949 -11.741 1.00 88.00 135 GLY A C 1
ATOM 995 O O . GLY A 1 135 ? 1.108 3.042 -10.843 1.00 88.00 135 GLY A O 1
ATOM 996 N N . THR A 1 136 ? -1.027 3.146 -11.520 1.00 91.38 136 THR A N 1
ATOM 997 C CA . THR A 1 136 ? -1.581 3.443 -10.192 1.00 91.38 136 THR A CA 1
ATOM 998 C C . THR A 1 136 ? -1.733 2.169 -9.365 1.00 91.38 136 THR A C 1
ATOM 1000 O O . THR A 1 136 ? -2.226 1.154 -9.868 1.00 91.38 136 THR A O 1
ATOM 1003 N N . ILE A 1 137 ? -1.390 2.243 -8.078 1.00 93.75 137 ILE A N 1
ATOM 1004 C CA . ILE A 1 137 ? -1.814 1.260 -7.081 1.00 93.75 137 ILE A CA 1
ATOM 1005 C C . ILE A 1 137 ? -3.024 1.814 -6.327 1.00 93.75 137 ILE A C 1
ATOM 1007 O O . ILE A 1 137 ? -2.938 2.844 -5.663 1.00 93.75 137 ILE A O 1
ATOM 1011 N N . TRP A 1 138 ? -4.156 1.121 -6.429 1.00 94.44 138 TRP A N 1
ATOM 1012 C CA . TRP A 1 138 ? -5.339 1.407 -5.621 1.00 94.44 138 TRP A CA 1
ATOM 1013 C C . TRP A 1 138 ? -5.272 0.658 -4.303 1.00 94.44 138 TRP A C 1
ATOM 1015 O O . TRP A 1 138 ? -5.102 -0.557 -4.306 1.00 94.44 138 TRP A O 1
ATOM 1025 N N . LEU A 1 139 ? -5.468 1.371 -3.198 1.00 94.50 139 LEU A N 1
ATOM 1026 C CA . LEU A 1 139 ? -5.721 0.797 -1.883 1.00 94.50 139 LEU A CA 1
ATOM 1027 C C . LEU A 1 139 ? -7.191 1.040 -1.526 1.00 94.50 139 LEU A C 1
ATOM 1029 O O . LEU A 1 139 ? -7.570 2.121 -1.076 1.00 94.50 139 LEU A O 1
ATOM 1033 N N . ASP A 1 140 ? -8.018 0.026 -1.756 1.00 93.31 140 ASP A N 1
ATOM 1034 C CA . ASP A 1 140 ? -9.436 0.045 -1.422 1.00 93.31 140 ASP A CA 1
ATOM 1035 C C . ASP A 1 140 ? -9.612 -0.356 0.044 1.00 93.31 140 ASP A C 1
ATOM 1037 O O . ASP A 1 140 ? -9.238 -1.456 0.463 1.00 93.31 140 ASP A O 1
ATOM 1041 N N . LEU A 1 141 ? -10.202 0.544 0.825 1.00 92.56 141 LEU A N 1
ATOM 1042 C CA . LEU A 1 141 ? -10.431 0.375 2.256 1.00 92.56 141 LEU A CA 1
ATOM 1043 C C . LEU A 1 141 ? -11.926 0.241 2.518 1.00 92.56 141 LEU A C 1
ATOM 1045 O O . LEU A 1 141 ? -12.722 0.976 1.933 1.00 92.56 141 LEU A O 1
ATOM 1049 N N . CYS A 1 142 ? -12.309 -0.659 3.427 1.00 91.06 142 CYS A N 1
ATOM 1050 C CA . CYS A 1 142 ? -13.722 -0.944 3.704 1.00 91.06 142 CYS A CA 1
ATOM 1051 C C . CYS A 1 142 ? -14.485 -1.407 2.450 1.00 91.06 142 CYS A C 1
ATOM 1053 O O . CYS A 1 142 ? -15.650 -1.061 2.249 1.00 91.06 142 CYS A O 1
ATOM 1055 N N . GLU A 1 143 ? -13.823 -2.201 1.605 1.00 88.69 143 GLU A N 1
ATOM 1056 C CA . GLU A 1 143 ? -14.372 -2.660 0.333 1.00 88.69 143 GLU A CA 1
ATOM 1057 C C . GLU A 1 143 ? -15.582 -3.594 0.573 1.00 88.69 143 GLU A C 1
ATOM 1059 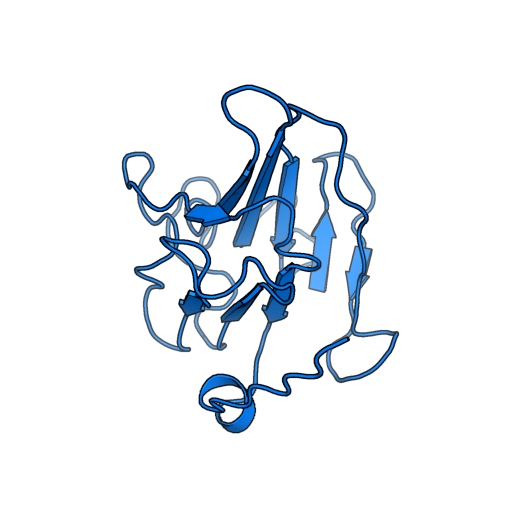O O . GLU A 1 143 ? -15.462 -4.620 1.259 1.00 88.69 143 GLU A O 1
ATOM 1064 N N . PRO A 1 144 ? -16.769 -3.300 0.007 1.00 87.62 144 PRO A N 1
ATOM 1065 C CA . PRO A 1 144 ? -17.930 -4.173 0.139 1.00 87.62 144 PRO A CA 1
ATOM 1066 C C . PRO A 1 144 ? -17.657 -5.567 -0.435 1.00 87.62 144 PRO A C 1
ATOM 1068 O O . PRO A 1 144 ? -17.015 -5.695 -1.476 1.00 87.62 144 PRO A O 1
ATOM 1071 N N . ALA A 1 145 ? -18.225 -6.615 0.171 1.00 85.19 145 ALA A N 1
ATOM 1072 C CA . ALA A 1 145 ? -17.979 -8.009 -0.230 1.00 85.19 145 ALA A CA 1
ATOM 1073 C C . ALA A 1 145 ? -18.180 -8.270 -1.739 1.00 85.19 145 ALA A C 1
ATOM 1075 O O . ALA A 1 145 ? -17.412 -9.008 -2.355 1.00 85.19 145 ALA A O 1
ATOM 1076 N N . GLY A 1 146 ? -19.178 -7.626 -2.358 1.00 80.19 146 GLY A N 1
ATOM 1077 C CA . GLY A 1 146 ? -19.418 -7.726 -3.801 1.00 80.19 146 GLY A CA 1
ATOM 1078 C C . GLY A 1 146 ? -18.277 -7.158 -4.658 1.00 80.19 146 GLY A C 1
ATOM 1079 O O . GLY A 1 146 ? -17.910 -7.769 -5.658 1.00 80.19 146 GLY A O 1
ATOM 1080 N N . GLY A 1 147 ? -17.684 -6.027 -4.257 1.00 77.81 147 GLY A N 1
ATOM 1081 C CA . GLY A 1 147 ? -16.527 -5.422 -4.930 1.00 77.81 147 GLY A CA 1
ATOM 1082 C C . GLY A 1 147 ? -15.231 -6.181 -4.646 1.00 77.81 147 GLY A C 1
ATOM 1083 O O . GLY A 1 147 ? -14.455 -6.464 -5.562 1.00 77.81 147 GLY A O 1
ATOM 1084 N N . PHE A 1 148 ? -15.068 -6.640 -3.405 1.00 83.88 148 PHE A N 1
ATOM 1085 C CA . PHE A 1 148 ? -13.923 -7.422 -2.949 1.00 83.88 148 PHE A CA 1
ATOM 1086 C C . PHE A 1 148 ? -13.772 -8.744 -3.708 1.00 83.88 148 PHE A C 1
ATOM 1088 O O . PHE A 1 148 ? -12.675 -9.105 -4.139 1.00 83.88 148 PHE A O 1
ATOM 1095 N N . ASN A 1 149 ? -14.884 -9.449 -3.931 1.00 74.44 149 ASN A N 1
ATOM 1096 C CA . ASN A 1 149 ? -14.905 -10.717 -4.661 1.00 74.44 149 ASN A CA 1
ATOM 1097 C C . ASN A 1 149 ? -14.974 -10.541 -6.178 1.00 74.44 149 ASN A C 1
ATOM 1099 O O . ASN A 1 149 ? -14.739 -11.501 -6.915 1.00 74.44 149 ASN A O 1
ATOM 1103 N N . SER A 1 150 ? -15.272 -9.333 -6.666 1.00 64.75 150 SER A N 1
ATOM 1104 C CA . SER A 1 150 ? -15.324 -9.095 -8.100 1.00 64.75 150 SER A CA 1
ATOM 1105 C C . SER A 1 150 ? -13.948 -9.353 -8.727 1.00 64.75 150 SER A C 1
ATOM 1107 O O . SER A 1 150 ? -12.916 -8.839 -8.288 1.00 64.75 150 SER A O 1
ATOM 1109 N N . LYS A 1 151 ? -13.933 -10.188 -9.770 1.00 51.25 151 LYS A N 1
ATOM 1110 C CA . LYS A 1 151 ? -12.755 -10.387 -10.622 1.00 51.25 151 LYS A CA 1
ATOM 1111 C C . LYS A 1 151 ? -12.533 -9.223 -11.588 1.00 51.25 151 LYS A C 1
ATOM 1113 O O . LYS A 1 151 ? -11.535 -9.267 -12.286 1.00 51.25 151 LYS A O 1
ATOM 1118 N N . ARG A 1 152 ? -13.441 -8.230 -11.645 1.00 43.28 152 ARG A N 1
ATOM 1119 C CA . ARG A 1 152 ? -13.574 -7.268 -12.754 1.00 43.28 152 ARG A CA 1
ATOM 1120 C C . ARG A 1 152 ? -12.227 -6.647 -13.135 1.00 43.28 152 ARG A C 1
ATOM 1122 O O . ARG A 1 152 ? -11.748 -5.707 -12.510 1.00 43.28 152 ARG A O 1
ATOM 1129 N N . GLU A 1 153 ? -11.643 -7.238 -14.167 1.00 46.47 153 GLU A N 1
ATOM 1130 C CA . GLU A 1 153 ? -10.692 -6.652 -15.088 1.00 46.47 153 GLU A CA 1
ATOM 1131 C C . GLU A 1 153 ? -11.535 -5.846 -16.066 1.00 46.47 153 GLU A C 1
ATOM 1133 O O . GLU A 1 153 ? -12.428 -6.383 -16.723 1.00 46.47 153 GLU A O 1
ATOM 1138 N N . ILE A 1 154 ? -11.307 -4.542 -16.110 1.00 36.72 154 ILE A N 1
ATOM 1139 C CA . ILE A 1 154 ? -11.638 -3.776 -17.299 1.00 36.72 154 ILE A CA 1
ATOM 1140 C C . ILE A 1 154 ? -10.283 -3.458 -17.915 1.00 36.72 154 ILE A C 1
ATOM 1142 O O . ILE A 1 154 ? -9.611 -2.522 -17.492 1.00 36.72 154 ILE A O 1
ATOM 1146 N N . GLY A 1 155 ? -9.852 -4.326 -18.829 1.00 37.81 155 GLY A N 1
ATOM 1147 C CA . GLY A 1 155 ? -8.757 -4.022 -19.733 1.00 37.81 155 GLY A CA 1
ATOM 1148 C C . GLY A 1 155 ? -9.268 -3.073 -20.809 1.00 37.81 155 GLY A C 1
ATOM 1149 O O . GLY A 1 155 ? -10.301 -3.334 -21.424 1.00 37.81 155 GLY A O 1
ATOM 1150 N N . PHE A 1 156 ? -8.540 -1.987 -21.028 1.00 30.09 156 PHE A N 1
ATOM 1151 C CA . PHE A 1 156 ? -8.565 -1.279 -22.297 1.00 30.09 156 PHE A CA 1
ATOM 1152 C C . PHE A 1 156 ? -7.121 -1.183 -22.773 1.00 30.09 156 PHE A C 1
ATOM 1154 O O . PHE A 1 156 ? -6.284 -0.591 -22.094 1.00 30.09 156 PHE A O 1
ATOM 1161 N N . GLU A 1 157 ? -6.840 -1.826 -23.902 1.00 35.16 157 GLU A N 1
ATOM 1162 C CA . GLU A 1 157 ? -5.605 -1.639 -24.654 1.00 35.16 157 GLU A CA 1
ATOM 1163 C C . GLU A 1 157 ? -5.661 -0.298 -25.395 1.00 35.16 157 GLU A C 1
ATOM 1165 O O . GLU A 1 157 ? -6.663 0.013 -26.047 1.00 35.16 157 GLU A O 1
ATOM 1170 N N . ALA A 1 158 ? -4.568 0.458 -25.307 1.00 33.97 158 ALA A N 1
ATOM 1171 C CA . ALA A 1 158 ? -4.001 1.252 -26.393 1.00 33.97 158 ALA A CA 1
ATOM 1172 C C . ALA A 1 158 ? -2.499 1.421 -26.130 1.00 33.97 158 ALA A C 1
ATOM 1174 O O . ALA A 1 158 ? -2.152 1.834 -24.998 1.00 33.97 158 ALA A O 1
#

InterPro domains:
  IPR006771 Secreted thaumatin-like protein cetA-like [PF04681] (30-142)